Protein AF-A0A0G1D1Y8-F1 (afdb_monomer_lite)

Foldseek 3Di:
DPPPPQDDLVSDDPVVSVVVVVVVVVVCVVVVVDDDDDPVRVVVVVVVVVVVVVVPPD

Secondary structure (DSSP, 8-state):
-----S-SGGGS-HHHHHHHHHHHHHHHHHTT-S----HHHHHHHHHHHHHHHHHT--

Sequence (58 aa):
MPNISRRGFASMDPNKQRRIASMGGRAAHAKGTAHEFTSEEARAAGRKGGKASHAGRR

Radius of gyration: 17.11 Å; chains: 1; bounding box: 38×32×38 Å

pLDDT: mean 76.72, std 10.92, range [49.88, 91.0]

Structure (mmCIF, N/CA/C/O backbone):
data_AF-A0A0G1D1Y8-F1
#
_entry.id   AF-A0A0G1D1Y8-F1
#
loop_
_atom_site.group_PDB
_atom_site.id
_atom_site.type_symbol
_atom_site.label_atom_id
_atom_site.label_alt_id
_atom_site.label_comp_id
_atom_site.label_asym_id
_atom_site.label_entity_id
_atom_site.label_seq_id
_atom_site.pdbx_PDB_ins_code
_atom_site.Cartn_x
_atom_site.Cartn_y
_atom_site.Cartn_z
_atom_site.occupancy
_atom_site.B_iso_or_equiv
_atom_site.auth_seq_id
_atom_site.auth_comp_id
_atom_site.auth_asym_id
_atom_site.auth_atom_id
_atom_site.pdbx_PDB_model_num
ATOM 1 N N . MET A 1 1 ? 27.054 -16.064 -24.481 1.00 49.88 1 MET A N 1
ATOM 2 C CA . MET A 1 1 ? 26.422 -15.205 -23.455 1.00 49.88 1 MET A CA 1
ATOM 3 C C . MET A 1 1 ? 24.922 -15.442 -23.517 1.00 49.88 1 MET A C 1
ATOM 5 O O . MET A 1 1 ? 24.378 -15.269 -24.604 1.00 49.88 1 MET A O 1
ATOM 9 N N . PRO A 1 2 ? 24.251 -15.917 -22.453 1.00 52.72 2 PRO A N 1
ATOM 10 C CA . PRO A 1 2 ? 22.806 -16.106 -22.501 1.00 52.72 2 PRO A CA 1
ATOM 11 C C . PRO A 1 2 ? 22.144 -14.750 -22.766 1.00 52.72 2 PRO A C 1
ATOM 13 O O . PRO A 1 2 ? 22.449 -13.760 -22.105 1.00 52.72 2 PRO A O 1
ATOM 16 N N . ASN A 1 3 ? 21.275 -14.696 -23.774 1.00 61.44 3 ASN A N 1
ATOM 17 C CA . ASN A 1 3 ? 20.456 -13.529 -24.073 1.00 61.44 3 ASN A CA 1
ATOM 18 C C . ASN A 1 3 ? 19.459 -13.370 -22.920 1.00 61.44 3 ASN A C 1
ATOM 20 O O . ASN A 1 3 ? 18.412 -14.024 -22.896 1.00 61.44 3 ASN A O 1
ATOM 24 N N . ILE A 1 4 ? 19.818 -12.555 -21.925 1.00 61.59 4 ILE A N 1
ATOM 25 C CA . ILE A 1 4 ? 18.916 -12.134 -20.855 1.00 61.59 4 ILE A CA 1
ATOM 26 C C . ILE A 1 4 ? 17.902 -11.206 -21.520 1.00 61.59 4 ILE A C 1
ATOM 28 O O . ILE A 1 4 ? 18.002 -9.982 -21.473 1.00 61.59 4 ILE A O 1
ATOM 32 N N . SER A 1 5 ? 16.942 -11.788 -22.234 1.00 65.12 5 SER A N 1
ATOM 33 C CA . SER A 1 5 ? 15.829 -11.023 -22.772 1.00 65.12 5 SER A CA 1
ATOM 34 C C . SER A 1 5 ? 15.204 -10.278 -21.596 1.00 65.12 5 SER A C 1
ATOM 36 O O . SER A 1 5 ? 15.000 -10.894 -20.547 1.00 65.12 5 SER A O 1
ATOM 38 N N . ARG A 1 6 ? 14.914 -8.989 -21.775 1.00 68.88 6 ARG A N 1
ATOM 39 C CA . ARG A 1 6 ? 14.299 -8.089 -20.789 1.00 68.88 6 ARG A CA 1
ATOM 40 C C . ARG A 1 6 ? 12.890 -8.564 -20.385 1.00 68.88 6 ARG A C 1
ATOM 42 O O . ARG A 1 6 ? 11.886 -7.962 -20.747 1.00 68.88 6 ARG A O 1
ATOM 49 N N . ARG A 1 7 ? 12.810 -9.699 -19.694 1.00 79.12 7 ARG A N 1
ATOM 50 C CA . ARG A 1 7 ? 11.605 -10.339 -19.165 1.00 79.12 7 ARG A CA 1
ATOM 51 C C . ARG A 1 7 ? 11.518 -10.029 -17.676 1.00 79.12 7 ARG A C 1
ATOM 53 O O . ARG A 1 7 ? 12.525 -10.013 -16.980 1.00 79.12 7 ARG A O 1
ATOM 60 N N . GLY A 1 8 ? 10.298 -9.835 -17.190 1.00 83.50 8 GLY A N 1
ATOM 61 C CA . GLY A 1 8 ? 10.025 -9.598 -15.776 1.00 83.50 8 GLY A CA 1
ATOM 62 C C . GLY A 1 8 ? 9.308 -8.279 -15.526 1.00 83.50 8 GLY A C 1
ATOM 63 O O . GLY A 1 8 ? 9.248 -7.402 -16.386 1.00 83.50 8 GLY A O 1
ATOM 64 N N . PHE A 1 9 ? 8.739 -8.157 -14.329 1.00 85.50 9 PHE A N 1
ATOM 65 C CA . PHE A 1 9 ? 7.901 -7.023 -13.937 1.00 85.50 9 PHE A CA 1
ATOM 66 C C . PHE A 1 9 ? 8.636 -5.678 -14.021 1.00 85.50 9 PHE A C 1
ATOM 68 O O . PHE A 1 9 ? 8.068 -4.697 -14.487 1.00 85.50 9 PHE A O 1
ATOM 75 N N . ALA A 1 10 ? 9.915 -5.661 -13.635 1.00 84.38 10 ALA A N 1
ATOM 76 C CA . ALA A 1 10 ? 10.769 -4.475 -13.680 1.00 84.38 10 ALA A CA 1
ATOM 77 C C . ALA A 1 10 ? 11.209 -4.080 -15.102 1.00 84.38 10 ALA A C 1
ATOM 79 O O . ALA A 1 10 ? 11.646 -2.957 -15.316 1.00 84.38 10 ALA A O 1
ATOM 80 N N . SER A 1 11 ? 11.109 -4.992 -16.073 1.00 86.19 11 SER A N 1
ATOM 81 C CA . SER A 1 11 ? 11.463 -4.736 -17.474 1.00 86.19 11 SER A CA 1
ATOM 82 C C . SER A 1 11 ? 10.259 -4.353 -18.345 1.00 86.19 11 SER A C 1
ATOM 84 O O . SER A 1 11 ? 10.426 -4.138 -19.545 1.00 86.19 11 SER A O 1
ATOM 86 N N . MET A 1 12 ? 9.048 -4.302 -17.774 1.00 86.62 12 MET A N 1
ATOM 87 C CA . MET A 1 12 ? 7.839 -3.871 -18.480 1.00 86.62 12 MET A CA 1
ATOM 88 C C . MET A 1 12 ? 7.794 -2.351 -18.663 1.00 86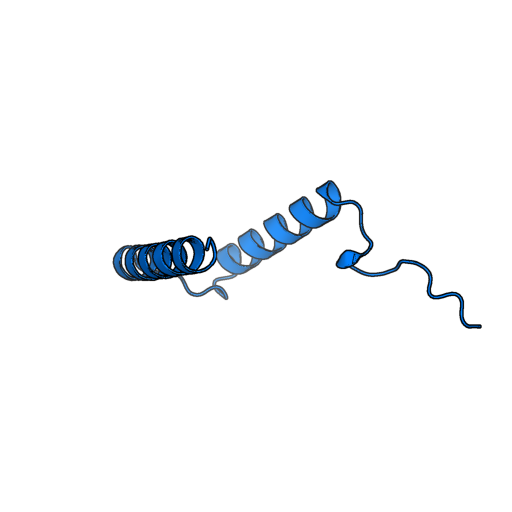.62 12 MET A C 1
ATOM 90 O O . MET A 1 12 ? 8.454 -1.600 -17.953 1.00 86.62 12 MET A O 1
ATOM 94 N N . ASP A 1 13 ? 6.944 -1.903 -19.588 1.00 91.00 13 ASP A N 1
ATOM 95 C CA . ASP A 1 13 ? 6.583 -0.492 -19.708 1.00 91.00 13 ASP A CA 1
ATOM 96 C C . ASP A 1 13 ? 6.054 0.071 -18.365 1.00 91.00 13 ASP A C 1
ATOM 98 O O . ASP A 1 13 ? 5.224 -0.590 -17.721 1.00 91.00 13 ASP A O 1
ATOM 102 N N . PRO A 1 14 ? 6.463 1.287 -17.952 1.00 89.94 14 PRO A N 1
ATOM 103 C CA . PRO A 1 14 ? 6.062 1.878 -16.675 1.00 89.94 14 PRO A CA 1
ATOM 104 C C . PRO A 1 14 ? 4.546 1.993 -16.476 1.00 89.94 14 PRO A C 1
ATOM 106 O O . PRO A 1 14 ? 4.045 1.773 -15.370 1.00 89.94 14 PRO A O 1
ATOM 109 N N . ASN A 1 15 ? 3.779 2.290 -17.531 1.00 90.62 15 ASN A N 1
ATOM 110 C CA . ASN A 1 15 ? 2.322 2.393 -17.427 1.00 90.62 15 ASN A CA 1
ATOM 111 C C . ASN A 1 15 ? 1.699 1.017 -17.203 1.00 90.62 15 ASN A C 1
ATOM 113 O O . ASN A 1 15 ? 0.798 0.853 -16.372 1.00 90.62 15 ASN A O 1
ATOM 117 N N . LYS A 1 16 ? 2.211 0.004 -17.906 1.00 88.56 16 LYS A N 1
ATOM 118 C CA . LYS A 1 16 ? 1.789 -1.388 -17.721 1.00 88.56 16 LYS A CA 1
ATOM 119 C C . LYS A 1 16 ? 2.130 -1.889 -16.316 1.00 88.56 16 LYS A C 1
ATOM 121 O O . LYS A 1 16 ? 1.270 -2.480 -15.663 1.00 88.56 16 LYS A O 1
ATOM 126 N N . GLN A 1 17 ? 3.332 -1.594 -15.824 1.00 90.94 17 GLN A N 1
ATOM 127 C CA . GLN A 1 17 ? 3.778 -1.935 -14.474 1.00 90.94 17 GLN A CA 1
ATOM 128 C C . GLN A 1 17 ? 2.873 -1.299 -13.408 1.00 90.94 17 GLN A C 1
ATOM 130 O O . GLN A 1 17 ? 2.369 -1.995 -12.524 1.00 90.94 17 GLN A O 1
ATOM 135 N N . ARG A 1 18 ? 2.581 0.003 -13.535 1.00 88.62 18 ARG A N 1
ATOM 136 C CA . ARG A 1 18 ? 1.697 0.739 -12.618 1.00 88.62 18 ARG A CA 1
ATOM 137 C C . ARG A 1 18 ? 0.288 0.162 -12.591 1.00 88.62 18 ARG A C 1
ATOM 139 O O . ARG A 1 18 ? -0.304 0.030 -11.518 1.00 88.62 18 ARG A O 1
ATOM 146 N N . ARG A 1 19 ? -0.249 -0.201 -13.758 1.00 89.75 19 ARG A N 1
ATOM 147 C CA . ARG A 1 19 ? -1.582 -0.801 -13.867 1.00 89.75 19 ARG A CA 1
ATOM 148 C C . ARG A 1 19 ? -1.633 -2.160 -13.177 1.00 89.75 19 ARG A C 1
ATOM 150 O O . ARG A 1 19 ? -2.555 -2.405 -12.407 1.00 89.75 19 ARG A O 1
ATOM 157 N N . ILE A 1 20 ? -0.630 -3.011 -13.390 1.00 86.56 20 ILE A N 1
ATOM 158 C CA . ILE A 1 20 ? -0.549 -4.329 -12.745 1.00 86.56 20 ILE A CA 1
ATOM 159 C C . ILE A 1 20 ? -0.365 -4.201 -11.226 1.00 86.56 20 ILE A C 1
ATOM 161 O O . ILE A 1 20 ? -1.091 -4.858 -10.485 1.00 86.56 20 ILE A O 1
ATOM 165 N N . ALA A 1 21 ? 0.516 -3.314 -10.750 1.00 87.44 21 ALA A N 1
ATOM 166 C CA . ALA A 1 21 ? 0.670 -3.038 -9.317 1.00 87.44 21 ALA A CA 1
ATOM 167 C C . ALA A 1 21 ? -0.651 -2.568 -8.683 1.00 87.44 21 ALA A C 1
ATOM 169 O O . ALA A 1 21 ? -1.051 -3.051 -7.625 1.00 87.44 21 ALA A O 1
ATOM 170 N N . SER A 1 22 ? -1.367 -1.674 -9.373 1.00 86.19 22 SER A N 1
ATOM 171 C CA . SER A 1 22 ? -2.665 -1.161 -8.918 1.00 86.19 22 SER A CA 1
ATOM 172 C C . SER A 1 22 ? -3.730 -2.261 -8.851 1.00 86.19 22 SER A C 1
ATOM 174 O O . SER A 1 22 ? -4.516 -2.298 -7.906 1.00 86.19 22 SER A O 1
ATOM 176 N N . MET A 1 23 ? -3.754 -3.176 -9.827 1.00 87.25 23 MET A N 1
ATOM 177 C CA . MET A 1 23 ? -4.649 -4.339 -9.811 1.00 87.25 23 MET A CA 1
ATOM 178 C C . MET A 1 23 ? -4.308 -5.305 -8.671 1.00 87.25 23 MET A C 1
ATOM 180 O O . MET A 1 23 ? -5.220 -5.779 -8.002 1.00 87.25 23 MET A O 1
ATOM 184 N N . GLY A 1 24 ? -3.020 -5.551 -8.409 1.00 83.81 24 GLY A N 1
ATOM 185 C CA . GLY A 1 24 ? -2.567 -6.401 -7.305 1.00 83.81 24 GLY A CA 1
ATOM 186 C C . GLY A 1 24 ? -3.013 -5.883 -5.936 1.00 83.81 24 GLY A C 1
ATOM 187 O O . GLY A 1 24 ? -3.570 -6.645 -5.149 1.00 83.81 24 GLY A O 1
ATOM 188 N N . GLY A 1 25 ? -2.863 -4.577 -5.687 1.00 80.31 25 GLY A N 1
ATOM 189 C CA . GLY A 1 25 ? -3.339 -3.945 -4.451 1.00 80.31 25 GLY A CA 1
ATOM 190 C C . GLY A 1 25 ? -4.856 -4.062 -4.276 1.00 80.31 25 GLY A C 1
ATOM 191 O O . GLY A 1 25 ? -5.328 -4.504 -3.231 1.00 80.31 25 GLY A O 1
ATOM 192 N N . ARG A 1 26 ? -5.634 -3.754 -5.324 1.00 79.75 26 ARG A N 1
ATOM 193 C CA . ARG A 1 26 ? -7.105 -3.887 -5.288 1.00 79.75 26 ARG A CA 1
ATOM 194 C C . ARG A 1 26 ? -7.553 -5.330 -5.070 1.00 79.75 26 ARG A C 1
ATOM 196 O O . ARG A 1 26 ? -8.478 -5.562 -4.304 1.00 79.75 26 ARG A O 1
ATOM 203 N N . ALA A 1 27 ? -6.901 -6.290 -5.722 1.00 78.25 27 ALA A N 1
ATOM 204 C CA . ALA A 1 27 ? -7.218 -7.705 -5.571 1.00 78.25 27 ALA A CA 1
ATOM 205 C C . ALA A 1 27 ? -6.919 -8.215 -4.154 1.00 78.25 27 ALA A C 1
ATOM 207 O O . ALA A 1 27 ? -7.696 -9.004 -3.630 1.00 78.25 27 ALA A O 1
ATOM 208 N N . ALA A 1 28 ? -5.834 -7.756 -3.522 1.00 77.00 28 ALA A N 1
ATOM 209 C CA . ALA A 1 28 ? -5.508 -8.118 -2.144 1.00 77.00 28 ALA A CA 1
ATOM 210 C C . ALA A 1 28 ? -6.551 -7.589 -1.145 1.00 77.00 28 ALA A C 1
ATOM 212 O O . ALA A 1 28 ? -6.945 -8.323 -0.239 1.00 77.00 28 ALA A O 1
ATOM 213 N N . HIS A 1 29 ? -7.035 -6.357 -1.349 1.00 71.56 29 HIS A N 1
ATOM 214 C CA . HIS A 1 29 ? -8.141 -5.794 -0.568 1.00 71.56 29 HIS A CA 1
ATOM 215 C C . HIS A 1 29 ? -9.455 -6.546 -0.810 1.00 71.56 29 HIS A C 1
ATOM 217 O O . HIS A 1 29 ? -10.107 -6.955 0.142 1.00 71.56 29 HIS A O 1
ATOM 223 N N . ALA A 1 30 ? -9.817 -6.802 -2.071 1.00 74.12 30 ALA A N 1
ATOM 224 C CA . ALA A 1 30 ? -11.056 -7.501 -2.415 1.00 74.12 30 ALA A CA 1
ATOM 225 C C . ALA A 1 30 ? -11.095 -8.956 -1.914 1.00 74.12 30 ALA A C 1
ATOM 227 O O . ALA A 1 30 ? -12.162 -9.468 -1.594 1.00 74.12 30 ALA A O 1
ATOM 228 N N . LYS A 1 31 ? -9.941 -9.631 -1.844 1.00 77.31 31 LYS A N 1
ATOM 229 C CA . LYS A 1 31 ? -9.829 -11.009 -1.340 1.00 77.31 31 LYS A CA 1
ATOM 230 C C . LYS A 1 31 ? -9.799 -11.108 0.189 1.00 77.31 31 LYS A C 1
ATOM 232 O O . LYS A 1 31 ? -9.706 -12.220 0.695 1.00 77.31 31 LYS A O 1
ATOM 237 N N . GLY A 1 32 ? -9.814 -9.988 0.920 1.00 67.25 32 GLY A N 1
ATOM 238 C CA . GLY A 1 32 ? -9.723 -9.982 2.388 1.00 67.25 32 GLY A CA 1
ATOM 239 C C . GLY A 1 32 ? -8.389 -10.503 2.940 1.00 67.25 32 GLY A C 1
ATOM 240 O O . GLY A 1 32 ? -8.257 -10.728 4.135 1.00 67.25 32 GLY A O 1
ATOM 241 N N . THR A 1 33 ? -7.389 -10.715 2.078 1.00 69.06 33 THR A N 1
ATOM 242 C CA . THR A 1 33 ? -6.036 -11.138 2.475 1.00 69.06 33 THR A CA 1
ATOM 243 C C . THR A 1 33 ? -5.150 -9.956 2.857 1.00 69.06 33 THR A C 1
ATOM 245 O O . THR A 1 33 ? -4.070 -10.143 3.410 1.00 69.06 33 THR A O 1
ATOM 248 N N . ALA A 1 34 ? -5.556 -8.738 2.492 1.00 69.50 34 ALA A N 1
ATOM 249 C CA . ALA A 1 34 ? -4.883 -7.530 2.935 1.00 69.50 34 ALA A CA 1
ATOM 250 C C . ALA A 1 34 ? -5.292 -7.207 4.374 1.00 69.50 34 ALA A C 1
ATOM 252 O O . ALA A 1 34 ? -6.468 -7.299 4.716 1.00 69.50 34 ALA A O 1
ATOM 253 N N . HIS A 1 35 ? -4.323 -6.777 5.185 1.00 68.94 35 HIS A N 1
ATOM 254 C CA . HIS A 1 35 ? -4.597 -6.160 6.481 1.00 68.94 35 HIS A CA 1
ATOM 255 C C . HIS A 1 35 ? -5.495 -4.939 6.262 1.00 68.94 35 HIS A C 1
ATOM 257 O O . HIS A 1 35 ? -5.102 -3.982 5.586 1.00 68.94 35 HIS A O 1
ATOM 263 N N . GLU A 1 36 ? -6.716 -4.997 6.782 1.00 68.69 36 GLU A N 1
ATOM 264 C CA . GLU A 1 36 ? -7.635 -3.870 6.762 1.00 68.69 36 GLU A CA 1
ATOM 265 C C . GLU A 1 36 ? -7.252 -2.940 7.908 1.00 68.69 36 GLU A C 1
ATOM 267 O O . GLU A 1 36 ? -7.494 -3.222 9.078 1.00 68.69 36 GLU A O 1
ATOM 272 N N . PHE A 1 37 ? -6.578 -1.845 7.569 1.00 70.38 37 PHE A N 1
ATOM 273 C CA . PHE A 1 37 ? -6.197 -0.859 8.564 1.00 70.38 37 PHE A CA 1
ATOM 274 C C . PHE A 1 37 ? -7.447 -0.208 9.142 1.00 70.38 37 PHE A C 1
ATOM 276 O O . PHE A 1 37 ? -8.253 0.371 8.408 1.00 70.38 37 PHE A O 1
ATOM 283 N N . THR A 1 38 ? -7.556 -0.202 10.467 1.00 80.8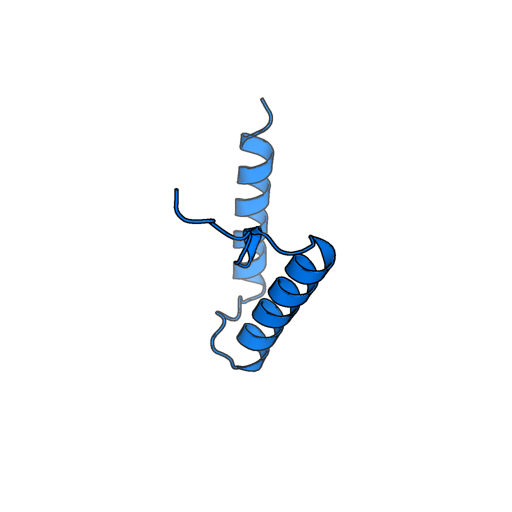1 38 THR A N 1
ATOM 284 C CA . THR A 1 38 ? -8.501 0.705 11.119 1.00 80.81 38 THR A CA 1
ATOM 285 C C . THR A 1 38 ? -8.105 2.154 10.804 1.00 80.81 38 THR A C 1
ATOM 287 O O . THR A 1 38 ? -6.948 2.453 10.482 1.00 80.81 38 THR A O 1
ATOM 290 N N . SER A 1 39 ? -9.046 3.098 10.895 1.00 76.44 39 SER A N 1
ATOM 291 C CA . SER A 1 39 ? -8.753 4.516 10.623 1.00 76.44 39 SER A CA 1
ATOM 292 C C . SER A 1 39 ? -7.600 5.062 11.478 1.00 76.44 39 SER A C 1
ATOM 294 O O . SER A 1 39 ? -6.851 5.937 11.036 1.00 76.44 39 SER A O 1
ATOM 296 N N . GLU A 1 40 ? -7.431 4.528 12.688 1.00 80.50 40 GLU A N 1
ATOM 297 C CA . GLU A 1 40 ? -6.331 4.870 13.584 1.00 80.50 40 GLU A CA 1
ATOM 298 C C . GLU A 1 40 ? -4.989 4.320 13.082 1.00 80.50 40 GLU A C 1
ATOM 300 O O . GLU A 1 40 ? -4.016 5.075 12.967 1.00 80.50 40 GLU A O 1
ATOM 305 N N . GLU A 1 41 ? -4.940 3.042 12.699 1.00 77.81 41 GLU A N 1
ATOM 306 C CA . GLU A 1 41 ? -3.720 2.418 12.185 1.00 77.81 41 GLU A CA 1
ATOM 307 C C . GLU A 1 41 ? -3.276 3.037 10.854 1.00 77.81 41 GLU A C 1
ATOM 309 O O . GLU A 1 41 ? -2.091 3.326 10.672 1.00 77.81 41 GLU A O 1
ATOM 314 N N . ALA A 1 42 ? -4.216 3.332 9.948 1.00 84.19 42 ALA A N 1
ATOM 315 C CA . ALA A 1 42 ? -3.925 4.016 8.689 1.00 84.19 42 ALA A CA 1
ATOM 316 C C . ALA A 1 42 ? -3.295 5.398 8.939 1.00 84.19 42 ALA A C 1
ATOM 318 O O . ALA A 1 42 ? -2.317 5.783 8.288 1.00 84.19 42 ALA A O 1
ATOM 319 N N . ARG A 1 43 ? -3.802 6.137 9.937 1.00 82.88 43 ARG A N 1
ATOM 320 C CA . ARG A 1 43 ? -3.266 7.445 10.336 1.00 82.88 43 ARG A CA 1
ATOM 321 C C . ARG A 1 43 ? -1.883 7.327 10.977 1.00 82.88 43 ARG A C 1
ATOM 323 O O . ARG A 1 43 ? -1.026 8.180 10.725 1.00 82.88 43 ARG A O 1
ATOM 330 N N . ALA A 1 44 ? -1.641 6.301 11.790 1.00 84.44 44 ALA A N 1
ATOM 331 C CA . ALA A 1 44 ? -0.335 6.036 12.392 1.00 84.44 44 ALA A CA 1
ATOM 332 C C . ALA A 1 44 ? 0.709 5.651 11.329 1.00 84.44 44 ALA A C 1
ATOM 334 O O . ALA A 1 44 ? 1.801 6.230 11.298 1.00 84.44 44 ALA A O 1
ATO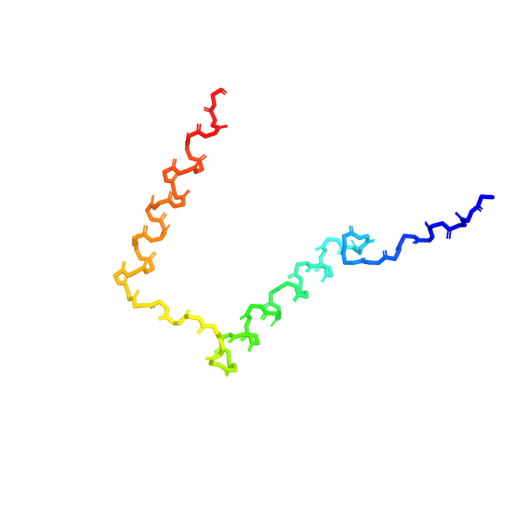M 335 N N . ALA A 1 45 ? 0.351 4.751 10.410 1.00 84.31 45 ALA A N 1
ATOM 336 C CA . A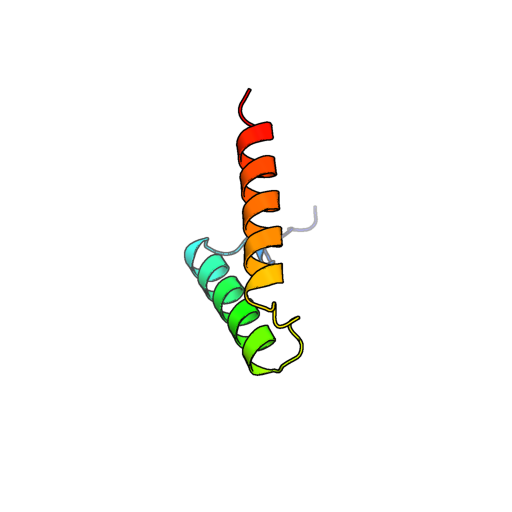LA A 1 45 ? 1.188 4.333 9.290 1.00 84.31 45 ALA A CA 1
ATOM 337 C C . ALA A 1 45 ? 1.500 5.504 8.345 1.00 84.31 45 ALA A C 1
ATOM 339 O O . ALA A 1 45 ? 2.666 5.737 8.023 1.00 84.31 45 ALA A O 1
ATOM 340 N N . GLY A 1 46 ? 0.495 6.309 7.982 1.00 83.88 46 GLY A N 1
ATOM 341 C CA . GLY A 1 46 ? 0.676 7.518 7.174 1.00 83.88 46 GLY A CA 1
ATOM 342 C C . GLY A 1 46 ? 1.587 8.548 7.846 1.00 83.88 46 GLY A C 1
ATOM 343 O O . GLY A 1 46 ? 2.496 9.083 7.212 1.00 83.88 46 GLY A O 1
ATOM 344 N N . ARG A 1 47 ? 1.429 8.772 9.159 1.00 85.38 47 ARG A N 1
ATOM 345 C CA . ARG A 1 47 ? 2.311 9.658 9.939 1.00 85.38 47 ARG A CA 1
ATOM 346 C C . ARG A 1 47 ? 3.753 9.148 9.964 1.00 85.38 47 ARG A C 1
ATOM 348 O O . ARG A 1 47 ? 4.679 9.944 9.823 1.00 85.38 47 ARG A O 1
ATOM 355 N N . LYS A 1 48 ? 3.957 7.838 10.138 1.00 85.69 48 LYS A N 1
ATOM 356 C CA . LYS A 1 48 ? 5.286 7.205 10.122 1.00 85.69 48 LYS A CA 1
ATOM 357 C C . LYS A 1 48 ? 5.934 7.297 8.738 1.00 85.69 48 LYS A C 1
ATOM 359 O O . LYS A 1 48 ? 7.093 7.691 8.646 1.00 85.69 48 LYS A O 1
ATOM 364 N N . GLY A 1 49 ? 5.181 7.002 7.678 1.00 81.38 49 GLY A N 1
ATOM 365 C CA . GLY A 1 49 ? 5.634 7.115 6.291 1.00 81.38 49 GLY A CA 1
ATOM 366 C C . GLY A 1 49 ? 5.984 8.551 5.904 1.00 81.38 49 GLY A C 1
ATOM 367 O O . GLY A 1 49 ? 7.027 8.781 5.302 1.00 81.38 49 GLY A O 1
ATOM 368 N N . GLY A 1 50 ? 5.172 9.521 6.335 1.00 81.25 50 GLY A N 1
ATOM 369 C CA . GLY A 1 50 ? 5.468 10.947 6.206 1.00 81.25 50 GLY A CA 1
ATOM 370 C C . GLY A 1 50 ? 6.771 11.322 6.909 1.00 81.25 50 GLY A C 1
ATOM 371 O O . GLY A 1 50 ? 7.663 11.887 6.294 1.00 81.25 50 GLY A O 1
ATOM 372 N N . LYS A 1 51 ? 6.961 10.939 8.174 1.00 76.19 51 LYS A N 1
ATOM 373 C CA . LYS A 1 51 ? 8.231 11.201 8.875 1.00 76.19 51 LYS A CA 1
ATOM 374 C C . LYS A 1 51 ? 9.441 10.586 8.157 1.00 76.19 51 LYS A C 1
ATOM 376 O O . LYS A 1 51 ? 10.471 11.243 8.045 1.00 76.19 51 LYS A O 1
ATOM 381 N N . ALA A 1 52 ? 9.311 9.367 7.634 1.00 70.88 52 ALA A N 1
ATOM 382 C CA . ALA A 1 52 ? 10.384 8.688 6.908 1.00 70.88 52 ALA A CA 1
ATOM 383 C C . ALA A 1 52 ? 10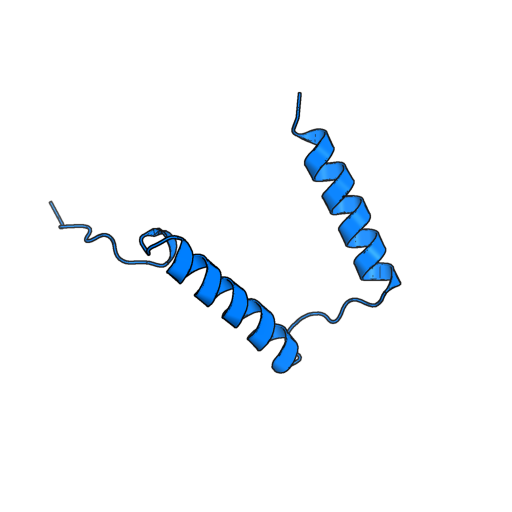.721 9.360 5.563 1.00 70.88 52 ALA A C 1
ATOM 385 O O . ALA A 1 52 ? 11.894 9.495 5.225 1.00 70.88 52 ALA A O 1
ATOM 386 N N . SER A 1 53 ? 9.720 9.835 4.817 1.00 66.44 53 SER A N 1
ATOM 387 C CA . SER A 1 53 ? 9.933 10.515 3.532 1.00 66.44 53 SER A CA 1
ATOM 388 C C . SER A 1 53 ? 10.554 11.908 3.673 1.00 66.44 53 SER A C 1
ATOM 390 O O . SER A 1 53 ? 11.220 12.375 2.752 1.00 66.44 53 SER A O 1
ATOM 392 N N . HIS A 1 54 ? 10.392 12.547 4.834 1.00 61.22 54 HIS A N 1
ATOM 393 C CA . HIS A 1 54 ? 11.033 13.827 5.149 1.00 61.22 54 HIS A CA 1
ATOM 394 C C . HIS A 1 54 ? 12.433 13.647 5.761 1.00 61.22 54 HIS A C 1
ATOM 396 O O . HIS A 1 54 ? 13.250 14.558 5.681 1.00 61.22 54 HIS A O 1
ATOM 402 N N . ALA A 1 55 ? 12.745 12.474 6.325 1.00 60.31 55 ALA A N 1
ATOM 403 C CA . ALA A 1 55 ? 14.059 12.178 6.898 1.00 60.31 55 ALA A CA 1
ATOM 404 C C . ALA A 1 55 ? 15.153 11.900 5.845 1.00 60.31 55 ALA A C 1
ATOM 406 O O . ALA A 1 55 ? 16.332 11.979 6.168 1.00 60.31 55 ALA A O 1
ATOM 407 N N . GLY A 1 56 ? 14.782 11.590 4.597 1.00 57.66 56 GLY A N 1
ATOM 408 C CA . GLY A 1 56 ? 15.722 11.263 3.513 1.00 57.66 56 GLY A CA 1
ATOM 409 C C . GLY A 1 56 ? 16.086 12.420 2.576 1.00 57.66 56 GLY A C 1
ATOM 410 O O . GLY A 1 56 ? 16.712 12.179 1.549 1.00 57.66 56 GLY A O 1
ATOM 411 N N . ARG A 1 57 ? 15.660 13.657 2.867 1.00 58.84 57 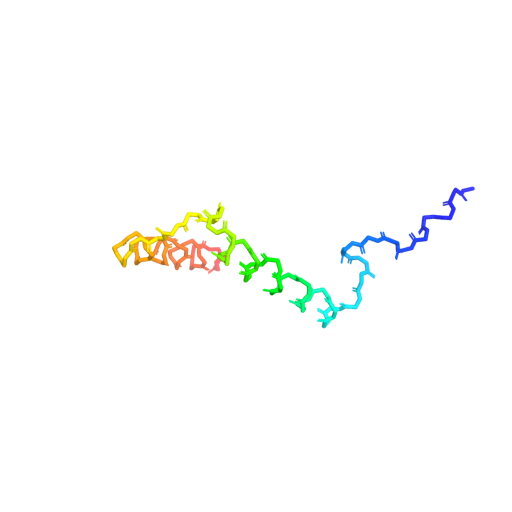ARG A N 1
ATOM 412 C CA . ARG A 1 57 ? 15.951 14.833 2.032 1.00 58.84 57 ARG A CA 1
ATOM 413 C C . ARG A 1 57 ? 16.909 15.772 2.771 1.00 58.84 57 ARG A C 1
ATOM 415 O O . ARG A 1 57 ? 16.506 16.837 3.234 1.00 58.84 57 ARG A O 1
ATOM 422 N N . ARG A 1 58 ? 18.161 15.343 2.917 1.00 51.25 58 ARG A N 1
ATOM 423 C CA . ARG A 1 58 ? 19.285 16.178 3.344 1.00 51.25 58 ARG A CA 1
ATOM 424 C C . ARG A 1 58 ? 20.559 15.717 2.661 1.00 51.25 58 ARG A C 1
ATOM 426 O O . ARG A 1 58 ? 20.712 14.484 2.531 1.00 51.25 58 ARG A O 1
#